Protein AF-X1TAD2-F1 (afdb_monomer_lite)

Foldseek 3Di:
DQQDDLAEEQEDEPDPDVSVVVVVCCVPPVVVVDVHHYDYHYDDPPPPPVNVVVVVVVVVVVSVVVLVVVCVVDVVQVPPPHRDPGPHHDDPVVVVVVVVVVVVD

pLDDT: mean 77.08, std 11.9, range [47.16, 94.75]

Structure (mmCIF, N/CA/C/O backbone):
data_AF-X1TAD2-F1
#
_entry.id   AF-X1TAD2-F1
#
loop_
_atom_site.group_PDB
_atom_site.id
_atom_site.type_symbol
_atom_site.label_atom_id
_atom_site.label_alt_id
_atom_site.label_comp_id
_atom_site.label_asym_id
_atom_site.label_entity_id
_atom_site.label_seq_id
_atom_site.pdbx_PDB_ins_code
_atom_site.Cartn_x
_atom_site.Cartn_y
_atom_site.Cartn_z
_atom_site.occupancy
_atom_site.B_iso_or_equiv
_atom_site.auth_seq_id
_atom_site.auth_comp_id
_atom_site.auth_asym_id
_atom_site.auth_atom_id
_atom_site.pdbx_PDB_model_num
ATOM 1 N N . ALA A 1 1 ? -12.309 -5.376 0.794 1.00 57.41 1 ALA A N 1
ATOM 2 C CA . ALA A 1 1 ? -13.122 -4.573 1.733 1.00 57.41 1 ALA A CA 1
ATOM 3 C C . ALA A 1 1 ? -13.955 -5.459 2.664 1.00 57.41 1 ALA A C 1
ATOM 5 O O . ALA A 1 1 ? -13.733 -5.425 3.860 1.00 57.41 1 ALA A O 1
ATOM 6 N N . GLN A 1 2 ? -14.848 -6.307 2.140 1.00 59.53 2 GLN A N 1
ATOM 7 C CA . GLN A 1 2 ? -15.801 -7.079 2.961 1.00 59.53 2 GLN A CA 1
ATOM 8 C C . GLN A 1 2 ? -15.191 -8.191 3.839 1.00 59.53 2 GLN A C 1
ATOM 10 O O . GLN A 1 2 ? -15.818 -8.595 4.809 1.00 59.53 2 GLN A O 1
ATOM 15 N N . ALA A 1 3 ? -13.971 -8.648 3.541 1.00 65.31 3 ALA A N 1
ATOM 16 C CA . ALA A 1 3 ? -13.253 -9.658 4.329 1.00 65.31 3 ALA A CA 1
ATOM 17 C C . ALA A 1 3 ? -12.347 -9.066 5.433 1.00 65.31 3 ALA A C 1
ATOM 19 O O . ALA A 1 3 ? -11.431 -9.730 5.910 1.00 65.31 3 ALA A O 1
ATOM 20 N N . GLY A 1 4 ? -12.560 -7.797 5.801 1.00 70.44 4 GLY A N 1
ATOM 21 C CA . GLY A 1 4 ? -11.860 -7.181 6.927 1.00 70.44 4 GLY A CA 1
ATOM 22 C C . GLY A 1 4 ? -10.399 -6.821 6.677 1.00 70.44 4 GLY A C 1
ATOM 23 O O . GLY A 1 4 ? -9.544 -7.022 7.535 1.00 70.44 4 GLY A O 1
ATOM 24 N N . PHE A 1 5 ? -10.101 -6.322 5.480 1.00 77.94 5 PHE A N 1
ATOM 25 C CA . PHE A 1 5 ? -8.760 -5.850 5.146 1.00 77.94 5 PHE A CA 1
ATOM 26 C C . PHE A 1 5 ? -8.603 -4.379 5.512 1.00 77.94 5 PHE A C 1
ATOM 28 O O . PHE A 1 5 ? -9.439 -3.565 5.127 1.00 77.94 5 PHE A O 1
ATOM 35 N N . ASP A 1 6 ? -7.501 -4.053 6.186 1.00 81.31 6 ASP A N 1
ATOM 36 C CA . ASP A 1 6 ? -7.167 -2.681 6.579 1.00 81.31 6 ASP A CA 1
ATOM 37 C C . ASP A 1 6 ? -6.540 -1.877 5.425 1.00 81.31 6 ASP A C 1
ATOM 39 O O . ASP A 1 6 ? -6.624 -0.654 5.404 1.00 81.31 6 ASP A O 1
ATOM 43 N N . GLY A 1 7 ? -5.964 -2.562 4.432 1.00 85.31 7 GLY A N 1
ATOM 44 C CA . GLY A 1 7 ? -5.360 -1.959 3.248 1.00 85.31 7 GLY A CA 1
ATOM 45 C C . GLY A 1 7 ? -5.116 -2.980 2.137 1.00 85.31 7 GLY A C 1
ATOM 46 O O . GLY A 1 7 ? -5.316 -4.183 2.314 1.00 85.31 7 GLY A O 1
ATOM 47 N N . PHE A 1 8 ? -4.695 -2.489 0.975 1.00 87.06 8 PHE A N 1
ATOM 48 C CA . PHE A 1 8 ? -4.398 -3.284 -0.214 1.00 87.06 8 PHE A CA 1
ATOM 49 C C . PHE A 1 8 ? -3.054 -2.869 -0.829 1.00 87.06 8 PHE A C 1
ATOM 51 O O . PHE A 1 8 ? -2.719 -1.686 -0.890 1.00 87.06 8 PHE A O 1
ATOM 58 N N . ILE A 1 9 ? -2.280 -3.847 -1.298 1.00 89.75 9 ILE A N 1
ATOM 59 C CA . ILE A 1 9 ? -0.998 -3.625 -1.970 1.00 89.75 9 ILE A CA 1
ATOM 60 C C . ILE A 1 9 ? -1.152 -4.061 -3.424 1.00 89.75 9 ILE A C 1
ATOM 62 O O . ILE A 1 9 ? -1.439 -5.224 -3.694 1.00 89.75 9 ILE A O 1
ATOM 66 N N . HIS A 1 10 ? -0.929 -3.137 -4.357 1.00 89.44 10 HIS A N 1
ATOM 67 C CA . HIS A 1 10 ? -0.911 -3.434 -5.788 1.00 89.44 10 HIS A CA 1
ATOM 68 C C . HIS A 1 10 ? 0.525 -3.446 -6.294 1.00 89.44 10 HIS A C 1
ATOM 70 O O . HIS A 1 10 ? 1.129 -2.395 -6.535 1.00 89.44 10 HIS A O 1
ATOM 76 N N . GLN A 1 11 ? 1.073 -4.643 -6.451 1.00 87.19 11 GLN A N 1
ATOM 77 C CA . GLN A 1 11 ? 2.357 -4.844 -7.104 1.00 87.19 11 GLN A CA 1
ATOM 78 C C . GLN A 1 11 ? 2.133 -5.077 -8.597 1.00 87.19 11 GLN A C 1
ATOM 80 O O . GLN A 1 11 ? 1.232 -5.818 -8.981 1.00 87.19 11 GLN A O 1
ATOM 85 N N . TYR A 1 12 ? 2.934 -4.434 -9.438 1.00 86.06 12 TYR A N 1
ATOM 86 C CA . TYR A 1 12 ? 2.791 -4.541 -10.886 1.00 86.06 12 TYR A CA 1
ATOM 87 C C . TYR A 1 12 ? 4.149 -4.380 -11.586 1.00 86.06 12 TYR A C 1
ATOM 89 O O . TYR A 1 12 ? 5.014 -3.651 -11.089 1.00 86.06 12 TYR A O 1
ATOM 97 N N . PRO A 1 13 ? 4.370 -5.057 -12.723 1.00 80.94 13 PRO A N 1
ATOM 98 C CA . PRO A 1 13 ? 5.569 -4.846 -13.524 1.00 80.94 13 PRO A CA 1
ATOM 99 C C . PRO A 1 13 ? 5.568 -3.440 -14.136 1.00 80.94 13 PRO A C 1
ATOM 101 O O . PRO A 1 13 ? 4.515 -2.878 -14.445 1.00 80.94 13 PRO A O 1
ATOM 104 N N . PHE A 1 14 ? 6.753 -2.863 -14.324 1.00 68.00 14 PHE A N 1
ATOM 105 C CA . PHE A 1 14 ? 6.910 -1.689 -15.184 1.00 68.00 14 PHE A CA 1
ATOM 106 C C . PHE A 1 14 ? 6.564 -2.066 -16.645 1.00 68.00 14 PHE A C 1
ATOM 108 O O . PHE A 1 14 ? 6.704 -3.235 -16.997 1.00 68.00 14 PHE A O 1
AT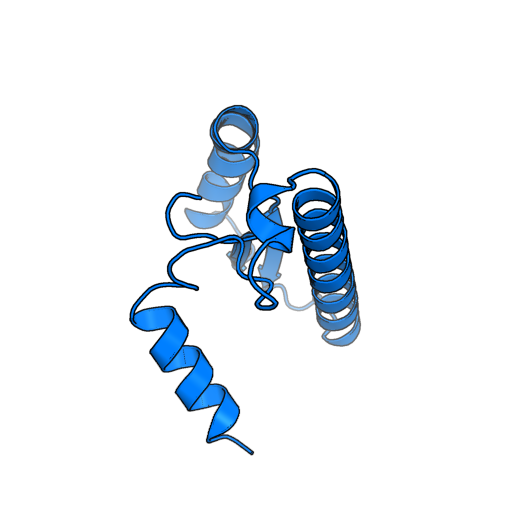OM 115 N N . LEU A 1 15 ? 6.157 -1.098 -17.490 1.00 72.25 15 LEU A N 1
ATOM 116 C CA . LEU A 1 15 ? 5.732 -1.216 -18.916 1.00 72.25 15 LEU A CA 1
ATOM 117 C C . LEU A 1 15 ? 4.209 -1.282 -19.179 1.00 72.25 15 LEU A C 1
ATOM 119 O O . LEU A 1 15 ? 3.396 -1.212 -18.267 1.00 72.25 15 LEU A O 1
ATOM 123 N N . CYS A 1 16 ? 3.817 -1.372 -20.460 1.00 68.31 16 CYS A N 1
ATOM 124 C CA . CYS A 1 16 ? 2.433 -1.387 -20.970 1.00 68.31 16 CYS A CA 1
ATOM 125 C C . CYS A 1 16 ? 1.670 -2.691 -20.671 1.00 68.31 16 CYS A C 1
ATOM 127 O O . CYS A 1 16 ? 1.007 -3.253 -21.542 1.00 68.31 16 CYS A O 1
ATOM 129 N N . MET A 1 17 ? 1.797 -3.198 -19.452 1.00 81.81 17 MET A N 1
ATOM 130 C CA . MET A 1 17 ? 1.119 -4.404 -19.002 1.00 81.81 17 MET A CA 1
ATOM 131 C C . MET A 1 17 ? -0.282 -4.065 -18.470 1.00 81.81 17 MET A C 1
ATOM 133 O O . MET A 1 17 ? -0.506 -2.945 -17.987 1.00 81.81 17 MET A O 1
ATOM 137 N N . PRO A 1 18 ? -1.248 -4.998 -18.562 1.00 83.19 18 PRO A N 1
ATOM 138 C CA . PRO A 1 18 ? -2.630 -4.756 -18.140 1.00 83.19 18 PRO A CA 1
ATOM 139 C C . PRO A 1 18 ? -2.745 -4.296 -16.675 1.00 83.19 18 PRO A C 1
ATOM 141 O O . PRO A 1 18 ? -3.691 -3.594 -16.314 1.00 83.19 18 PRO A O 1
ATOM 144 N N . GLU A 1 19 ? -1.762 -4.604 -15.831 1.00 87.25 19 GLU A N 1
ATOM 145 C CA . GLU A 1 19 ? -1.677 -4.194 -14.431 1.00 87.25 19 GLU A CA 1
ATOM 146 C C . GLU A 1 19 ? -1.455 -2.682 -14.254 1.00 87.25 19 GLU A C 1
ATOM 148 O O . GLU A 1 19 ? -1.913 -2.110 -13.258 1.00 87.25 19 GLU A O 1
ATOM 153 N N . VAL A 1 20 ? -0.807 -2.010 -15.216 1.00 83.25 20 VAL A N 1
ATOM 154 C CA . VAL A 1 20 ? -0.693 -0.540 -15.231 1.00 83.25 20 VAL A CA 1
ATOM 155 C C . VAL A 1 20 ? -2.048 0.086 -15.539 1.00 83.25 20 VAL A C 1
ATOM 157 O O . VAL A 1 20 ? -2.452 1.050 -14.886 1.00 83.25 20 VAL A O 1
ATOM 160 N N . THR A 1 21 ? -2.803 -0.490 -16.474 1.00 84.50 21 THR A N 1
ATOM 161 C CA . THR A 1 21 ? -4.184 -0.066 -16.738 1.00 84.50 21 THR A CA 1
ATOM 162 C C . THR A 1 21 ? -5.081 -0.326 -15.524 1.00 84.50 21 THR A C 1
ATOM 164 O O . THR A 1 21 ? -5.892 0.531 -15.163 1.00 84.50 21 THR A O 1
ATOM 167 N N . ALA A 1 22 ? -4.891 -1.454 -14.830 1.00 86.88 22 ALA A N 1
ATOM 168 C CA . ALA A 1 22 ? -5.621 -1.780 -13.608 1.00 86.88 22 ALA A CA 1
ATOM 169 C C . ALA A 1 22 ? -5.397 -0.735 -12.504 1.00 86.88 22 ALA A C 1
ATOM 171 O O . ALA A 1 22 ? -6.367 -0.293 -11.888 1.00 86.88 22 ALA A O 1
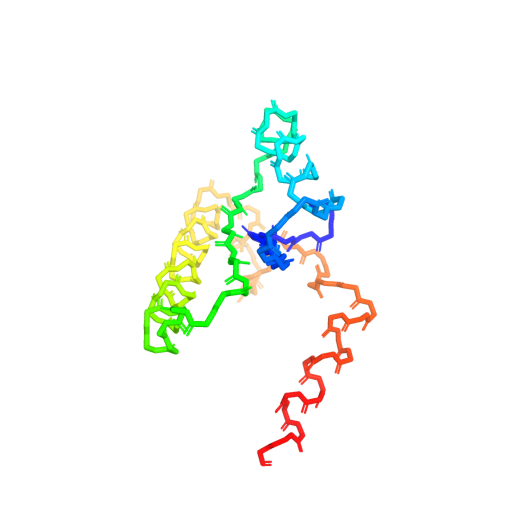ATOM 172 N N . ARG A 1 23 ? -4.162 -0.253 -12.302 1.00 87.25 23 ARG A N 1
ATOM 173 C CA . ARG A 1 23 ? -3.859 0.836 -11.351 1.00 87.25 23 ARG A CA 1
ATOM 174 C C . ARG A 1 23 ? -4.729 2.074 -11.587 1.00 87.25 23 ARG A C 1
ATOM 176 O O . ARG A 1 23 ? -5.214 2.670 -10.622 1.00 87.25 23 ARG A O 1
ATOM 183 N N . THR A 1 24 ? -4.929 2.476 -12.841 1.00 84.38 24 THR A N 1
ATOM 184 C CA . THR A 1 24 ? -5.751 3.649 -13.183 1.00 84.38 24 THR A CA 1
ATOM 185 C C . THR A 1 24 ? -7.211 3.431 -12.795 1.00 84.38 24 THR A C 1
ATOM 187 O O . THR A 1 24 ? -7.837 4.305 -12.197 1.00 84.38 24 THR A O 1
ATOM 190 N N . ILE A 1 25 ? -7.743 2.235 -13.061 1.00 86.12 25 ILE A N 1
ATOM 191 C CA . ILE A 1 25 ? -9.107 1.855 -12.673 1.00 86.12 25 ILE A CA 1
ATOM 192 C C . ILE A 1 25 ? -9.245 1.837 -11.144 1.00 86.12 25 ILE A C 1
ATOM 194 O O . ILE A 1 25 ? -10.212 2.381 -10.608 1.00 86.12 25 ILE A O 1
ATOM 198 N N . ILE A 1 26 ? -8.267 1.267 -10.435 1.00 86.62 26 ILE A N 1
ATOM 199 C CA . ILE A 1 26 ? -8.254 1.201 -8.968 1.00 86.62 26 ILE A CA 1
ATOM 200 C C . ILE A 1 26 ? -8.238 2.607 -8.365 1.00 86.62 26 ILE A C 1
ATOM 202 O O . ILE A 1 26 ? -9.072 2.931 -7.518 1.00 86.62 26 ILE A O 1
ATOM 206 N N . THR A 1 27 ? -7.351 3.473 -8.851 1.00 83.94 27 THR A N 1
ATOM 207 C CA . THR A 1 27 ? -7.209 4.842 -8.340 1.00 83.94 27 THR A CA 1
ATOM 208 C C . THR A 1 27 ? -8.470 5.671 -8.570 1.00 83.94 27 THR A C 1
ATOM 210 O O . THR A 1 27 ? -8.908 6.372 -7.660 1.00 83.94 27 THR A O 1
ATOM 213 N N . ASN A 1 28 ? -9.070 5.574 -9.759 1.00 83.12 28 ASN A N 1
ATOM 214 C CA . ASN A 1 28 ? -10.155 6.471 -10.157 1.00 83.12 28 ASN A CA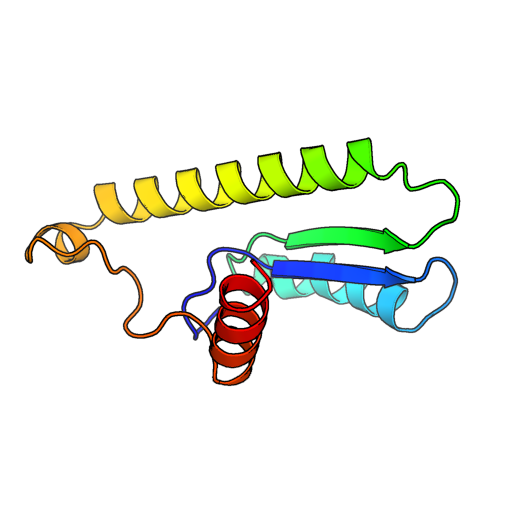 1
ATOM 215 C C . ASN A 1 28 ? -11.544 5.970 -9.747 1.00 83.12 28 ASN A C 1
ATOM 217 O O . ASN A 1 28 ? -12.417 6.779 -9.450 1.00 83.12 28 ASN A O 1
ATOM 221 N N . LYS A 1 29 ? -11.773 4.651 -9.738 1.00 81.75 29 LYS A N 1
ATOM 222 C CA . LYS A 1 29 ? -13.111 4.074 -9.536 1.00 81.75 29 LYS A CA 1
ATOM 223 C C . LYS A 1 29 ? -13.270 3.422 -8.168 1.00 81.75 29 LYS A C 1
ATOM 225 O O . LYS A 1 29 ? -14.266 3.649 -7.482 1.00 81.75 29 LYS A O 1
ATOM 230 N N . LEU A 1 30 ? -12.283 2.628 -7.751 1.00 76.69 30 LEU A N 1
ATOM 231 C CA . LEU A 1 30 ? -12.379 1.858 -6.509 1.00 76.69 30 LEU A CA 1
ATOM 232 C C . LEU A 1 30 ? -12.179 2.736 -5.272 1.00 76.69 30 LEU A C 1
ATOM 234 O O . LEU A 1 30 ? -12.898 2.544 -4.296 1.00 76.69 30 LEU A O 1
ATOM 238 N N . LYS A 1 31 ? -11.309 3.752 -5.337 1.00 70.75 31 LYS A N 1
ATOM 239 C CA . LYS A 1 31 ? -11.079 4.694 -4.226 1.00 70.75 31 LYS A CA 1
ATOM 240 C C . LYS A 1 31 ? -12.338 5.458 -3.791 1.00 70.75 31 LYS A C 1
ATOM 242 O O . LYS A 1 31 ? -12.481 5.768 -2.617 1.00 70.75 31 LYS A O 1
ATOM 247 N N . GLY A 1 32 ? -13.245 5.764 -4.723 1.00 71.75 32 GLY A N 1
ATOM 248 C CA . GLY A 1 32 ? -14.520 6.422 -4.408 1.00 71.75 32 GLY A CA 1
ATOM 249 C C . GLY A 1 32 ? -15.607 5.467 -3.908 1.00 71.75 32 GLY A C 1
ATOM 250 O O . GLY A 1 32 ? -16.594 5.911 -3.335 1.00 71.75 32 GLY A O 1
ATOM 251 N N . THR A 1 33 ? -15.431 4.162 -4.128 1.00 80.81 33 THR A N 1
ATOM 252 C CA . THR A 1 33 ? -16.434 3.136 -3.797 1.00 80.81 33 THR A CA 1
ATOM 253 C C . THR A 1 33 ? -16.113 2.425 -2.482 1.00 80.81 33 THR A C 1
ATOM 255 O O . THR A 1 33 ? -17.018 2.044 -1.745 1.00 80.81 33 THR A O 1
ATOM 258 N N . TYR A 1 34 ? -14.827 2.242 -2.176 1.00 78.38 34 TYR A N 1
ATOM 259 C CA . TYR A 1 34 ? -14.351 1.553 -0.982 1.00 78.38 34 TYR A CA 1
ATOM 260 C C . TYR A 1 34 ? -13.354 2.433 -0.228 1.00 78.38 34 TYR A C 1
ATOM 262 O O . TYR A 1 34 ? -12.366 2.878 -0.812 1.00 78.38 34 TYR A O 1
ATOM 270 N N . ASP A 1 35 ? -13.553 2.603 1.082 1.00 79.69 35 ASP A N 1
ATOM 271 C CA . ASP A 1 35 ? -12.540 3.187 1.974 1.00 79.69 35 ASP A CA 1
ATOM 272 C C . ASP A 1 35 ? -11.453 2.149 2.298 1.00 79.69 35 ASP A C 1
ATOM 274 O O . ASP A 1 35 ? -11.308 1.677 3.421 1.00 79.69 35 ASP A O 1
ATOM 278 N N . LEU A 1 36 ? -10.726 1.722 1.263 1.00 84.06 36 LEU A N 1
ATOM 279 C CA . LEU A 1 36 ? -9.613 0.787 1.376 1.00 84.06 36 LEU A CA 1
ATOM 280 C C . LEU A 1 36 ? -8.340 1.467 0.856 1.00 84.06 36 LEU A C 1
ATOM 282 O O . LEU A 1 36 ? -8.197 1.646 -0.358 1.00 84.06 36 LEU A O 1
ATOM 286 N N . PRO A 1 37 ? -7.412 1.862 1.745 1.00 87.88 37 PRO A N 1
ATOM 287 C CA . PRO A 1 37 ? -6.142 2.447 1.343 1.00 87.88 37 PRO A CA 1
ATOM 288 C C . PRO A 1 37 ? -5.347 1.504 0.442 1.00 87.88 37 PRO A C 1
ATOM 290 O O . PRO A 1 37 ? -5.287 0.299 0.686 1.00 87.88 37 PRO A O 1
ATOM 293 N N . VAL A 1 38 ? -4.703 2.067 -0.579 1.00 89.31 38 VAL A N 1
ATOM 294 C CA . VAL A 1 38 ? -3.867 1.323 -1.523 1.00 89.31 38 VAL A CA 1
ATOM 295 C C . VAL A 1 38 ? -2.467 1.918 -1.595 1.00 89.31 38 VAL A C 1
ATOM 297 O O . VAL A 1 38 ? -2.312 3.136 -1.707 1.00 89.31 38 VAL A O 1
ATOM 300 N N . ILE A 1 39 ? -1.454 1.053 -1.571 1.00 91.06 39 ILE A N 1
ATOM 301 C CA . ILE A 1 39 ? -0.079 1.388 -1.948 1.00 91.06 39 ILE A CA 1
ATOM 302 C C . ILE A 1 39 ? 0.301 0.622 -3.210 1.00 91.06 39 ILE A C 1
ATOM 304 O O . ILE A 1 39 ? -0.093 -0.529 -3.401 1.00 91.06 39 ILE A O 1
ATOM 308 N N . TYR A 1 40 ? 1.065 1.270 -4.085 1.00 89.44 40 TYR A N 1
ATOM 309 C CA . TYR A 1 40 ? 1.482 0.678 -5.344 1.00 89.44 40 TYR A CA 1
ATOM 310 C C . TYR A 1 40 ? 2.995 0.487 -5.395 1.00 89.44 40 TYR A C 1
ATOM 312 O O . TYR A 1 40 ? 3.742 1.430 -5.135 1.00 89.44 40 TYR A O 1
ATOM 320 N N . PHE A 1 41 ? 3.437 -0.683 -5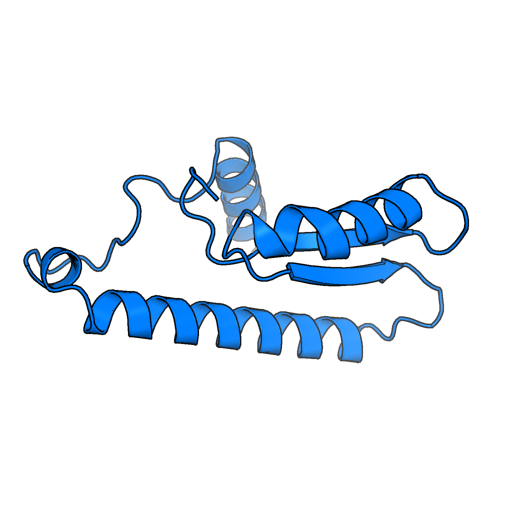.847 1.00 88.31 41 PHE A N 1
ATOM 321 C CA . PHE A 1 41 ? 4.849 -0.985 -6.072 1.00 88.31 41 PHE A CA 1
ATOM 322 C C . PHE A 1 41 ? 5.076 -1.404 -7.525 1.00 88.31 41 PHE A C 1
ATOM 324 O O . PHE A 1 41 ? 4.537 -2.419 -7.961 1.00 88.31 41 PHE A O 1
ATOM 331 N N . SER A 1 42 ? 5.850 -0.613 -8.274 1.00 85.25 42 SER A N 1
ATOM 332 C CA . SER A 1 42 ? 6.405 -1.066 -9.554 1.00 85.25 42 SER A CA 1
ATOM 333 C C . SER A 1 42 ? 7.575 -1.998 -9.293 1.00 85.25 42 SER A C 1
ATOM 335 O O . SER A 1 42 ? 8.396 -1.725 -8.421 1.00 85.25 42 SER A O 1
ATOM 337 N N . PHE A 1 43 ? 7.671 -3.062 -10.079 1.00 75.88 43 PHE A N 1
ATOM 338 C CA . PHE A 1 43 ? 8.905 -3.818 -10.239 1.00 75.88 43 PHE A CA 1
ATOM 339 C C . PHE A 1 43 ? 9.693 -3.193 -11.398 1.00 75.88 43 PHE A C 1
ATOM 341 O O . PHE A 1 43 ? 9.392 -3.453 -12.564 1.00 75.88 43 PHE A O 1
ATOM 348 N N . ASP A 1 44 ? 10.641 -2.313 -11.078 1.00 71.94 44 ASP A N 1
ATOM 349 C CA . ASP A 1 44 ? 11.675 -1.843 -12.004 1.00 71.94 44 ASP A CA 1
ATOM 350 C C . ASP A 1 44 ? 13.070 -2.104 -11.415 1.00 71.94 44 ASP A C 1
ATOM 352 O O . ASP A 1 44 ? 13.235 -2.305 -10.210 1.00 71.94 44 ASP A O 1
ATOM 356 N N . GLU A 1 45 ? 14.084 -2.119 -12.277 1.00 57.62 45 GLU A N 1
ATOM 357 C CA . GLU A 1 45 ? 15.487 -2.350 -11.906 1.00 57.62 45 GLU A CA 1
ATOM 358 C C . GLU A 1 45 ? 16.032 -1.284 -10.929 1.00 57.62 45 GLU A C 1
ATOM 360 O O . GLU A 1 45 ? 17.014 -1.517 -10.230 1.00 57.62 45 GLU A O 1
ATOM 365 N N . GLN A 1 46 ? 15.362 -0.129 -10.823 1.00 58.66 46 GLN A N 1
ATOM 366 C CA . GLN A 1 46 ? 15.728 0.977 -9.931 1.00 58.66 46 GLN A CA 1
ATOM 367 C C . GLN A 1 46 ? 15.007 0.957 -8.577 1.00 58.66 46 GLN A C 1
ATOM 369 O O . GLN A 1 46 ? 15.245 1.827 -7.732 1.00 58.66 46 GLN A O 1
ATOM 374 N N . SER A 1 47 ? 14.144 -0.026 -8.325 1.00 63.38 47 SER A N 1
ATOM 375 C CA . SER A 1 47 ? 13.405 -0.131 -7.075 1.00 63.38 47 SER A CA 1
ATOM 376 C C . SER A 1 47 ? 14.334 -0.620 -5.970 1.00 63.38 47 SER A C 1
ATOM 378 O O . SER A 1 47 ? 14.418 -1.806 -5.663 1.00 63.38 47 SER A O 1
ATOM 380 N N . GLY A 1 48 ? 15.050 0.324 -5.356 1.00 72.81 48 GLY A N 1
ATOM 381 C CA . GLY A 1 48 ? 15.938 0.053 -4.234 1.00 72.81 48 GLY A CA 1
ATOM 382 C C . GLY A 1 48 ? 15.190 -0.674 -3.117 1.00 72.81 48 GLY A C 1
ATOM 383 O O . GLY A 1 48 ? 14.224 -0.144 -2.560 1.00 72.81 48 GLY A O 1
ATOM 384 N N . LEU A 1 49 ? 15.655 -1.878 -2.773 1.00 78.12 49 LEU A N 1
ATOM 385 C CA . LEU A 1 49 ? 15.066 -2.758 -1.755 1.00 78.12 49 LEU A CA 1
ATOM 386 C C . LEU A 1 49 ? 14.796 -2.027 -0.429 1.00 78.12 49 LEU A C 1
ATOM 388 O O . LEU A 1 49 ? 13.756 -2.222 0.198 1.00 78.12 49 LEU A O 1
ATOM 392 N N . ALA A 1 50 ? 15.706 -1.129 -0.039 1.00 80.00 50 ALA A N 1
ATOM 393 C CA . ALA A 1 50 ? 15.558 -0.289 1.146 1.00 80.00 50 ALA A CA 1
ATOM 394 C C . ALA A 1 50 ? 14.336 0.645 1.053 1.00 80.00 50 ALA A C 1
ATOM 396 O O . ALA A 1 50 ? 13.529 0.700 1.976 1.00 80.00 50 ALA A O 1
ATOM 397 N N . GLY A 1 51 ? 14.142 1.319 -0.085 1.00 83.38 51 GLY A N 1
ATOM 398 C CA . GLY A 1 51 ? 12.989 2.195 -0.307 1.00 83.38 51 GLY A CA 1
ATOM 399 C C . GLY A 1 51 ? 11.667 1.429 -0.391 1.00 83.38 51 GLY A C 1
ATOM 400 O O . GLY A 1 51 ? 10.640 1.921 0.075 1.00 83.38 51 GLY A O 1
ATOM 401 N N . PHE A 1 52 ? 11.675 0.209 -0.938 1.00 86.44 52 PHE A N 1
ATOM 402 C CA . PHE A 1 52 ? 10.513 -0.682 -0.887 1.00 86.44 52 PHE A CA 1
ATOM 403 C C . PHE A 1 52 ? 10.136 -1.013 0.560 1.00 86.44 52 PHE A C 1
ATOM 405 O O . PHE A 1 52 ? 8.992 -0.787 0.955 1.00 86.44 52 PHE A O 1
ATOM 412 N N . ARG A 1 53 ? 11.112 -1.472 1.354 1.00 87.62 53 ARG A N 1
ATOM 413 C CA . ARG A 1 53 ? 10.917 -1.853 2.754 1.00 87.62 53 ARG A CA 1
ATOM 414 C C . ARG A 1 53 ? 10.375 -0.697 3.593 1.00 87.62 53 ARG A C 1
ATOM 416 O O . ARG A 1 53 ? 9.330 -0.858 4.210 1.00 87.62 53 ARG A O 1
ATOM 423 N N . THR A 1 54 ? 11.004 0.477 3.548 1.00 90.12 54 THR A N 1
ATOM 424 C CA . THR A 1 54 ? 10.560 1.636 4.341 1.00 90.12 54 THR A CA 1
ATOM 425 C C . THR A 1 54 ? 9.149 2.090 3.966 1.00 90.12 54 THR A C 1
ATOM 427 O O . THR A 1 54 ? 8.357 2.432 4.839 1.00 90.12 54 THR A O 1
ATOM 430 N N . ARG A 1 55 ? 8.787 2.069 2.674 1.00 91.88 55 ARG A N 1
ATOM 431 C CA . ARG A 1 55 ? 7.416 2.399 2.247 1.00 91.88 55 ARG A CA 1
ATOM 432 C C . ARG A 1 55 ? 6.401 1.360 2.714 1.00 91.88 55 ARG A C 1
ATOM 434 O O . ARG A 1 55 ? 5.285 1.734 3.062 1.00 91.88 55 ARG A O 1
ATOM 441 N N . LEU A 1 56 ? 6.771 0.079 2.701 1.00 91.69 56 LEU A N 1
ATOM 442 C CA . LEU A 1 56 ? 5.916 -1.002 3.184 1.00 91.69 56 LEU A CA 1
ATOM 443 C C . LEU A 1 56 ? 5.693 -0.896 4.700 1.00 91.69 56 LEU A C 1
ATOM 445 O O . LEU A 1 56 ? 4.551 -0.979 5.145 1.00 91.69 56 LEU A O 1
ATOM 449 N N . GLU A 1 57 ? 6.759 -0.656 5.465 1.00 92.31 57 GLU A N 1
ATOM 450 C CA . GLU A 1 57 ? 6.710 -0.421 6.915 1.00 92.31 57 GLU A CA 1
ATOM 451 C C . GLU A 1 57 ? 5.814 0.784 7.233 1.00 92.31 57 GLU A C 1
ATOM 453 O O . GLU A 1 57 ? 4.818 0.641 7.939 1.00 92.31 57 GLU A O 1
ATOM 458 N N . ALA A 1 58 ? 6.062 1.934 6.598 1.00 94.75 58 ALA A N 1
ATOM 459 C CA . ALA A 1 58 ? 5.250 3.134 6.793 1.00 94.75 58 ALA A CA 1
ATOM 460 C C . ALA A 1 58 ? 3.772 2.926 6.411 1.00 94.75 58 ALA A C 1
ATOM 462 O O . ALA A 1 58 ? 2.873 3.450 7.069 1.00 94.75 58 ALA A O 1
ATOM 463 N N . PHE A 1 59 ? 3.492 2.158 5.353 1.00 93.88 59 PHE A N 1
ATOM 464 C CA . PHE A 1 59 ? 2.118 1.826 4.982 1.00 93.88 59 PHE A CA 1
ATOM 465 C C . PHE A 1 59 ? 1.444 0.947 6.039 1.00 93.88 59 PHE A C 1
ATOM 467 O O . PHE A 1 59 ? 0.306 1.224 6.415 1.00 93.88 59 PHE A O 1
ATOM 474 N N . SER A 1 60 ? 2.147 -0.065 6.554 1.00 91.62 60 SER A N 1
ATOM 475 C CA . SER A 1 60 ? 1.666 -0.909 7.652 1.00 91.62 60 SER A CA 1
ATOM 476 C C . SER A 1 60 ? 1.347 -0.082 8.901 1.00 91.62 60 SER A C 1
ATOM 478 O O . SER A 1 60 ? 0.260 -0.223 9.465 1.00 91.62 60 SER A O 1
ATOM 480 N N . ASP A 1 61 ? 2.235 0.836 9.286 1.00 93.19 61 ASP A N 1
ATOM 481 C CA . ASP A 1 61 ? 2.034 1.724 10.436 1.00 93.19 61 ASP A CA 1
ATOM 482 C C . ASP A 1 61 ? 0.788 2.604 10.268 1.00 93.19 61 ASP A C 1
ATOM 484 O O . ASP A 1 61 ? -0.025 2.736 11.188 1.00 93.19 61 ASP A O 1
ATOM 488 N N . LEU A 1 62 ? 0.574 3.151 9.066 1.00 91.69 62 LEU A N 1
ATOM 489 C CA . LEU A 1 62 ? -0.636 3.910 8.747 1.00 91.69 62 LEU A CA 1
ATOM 490 C C . LEU A 1 62 ? -1.903 3.053 8.860 1.00 91.69 62 LEU A C 1
ATOM 492 O O . LEU A 1 62 ? -2.918 3.539 9.365 1.00 91.69 62 LEU A O 1
ATOM 496 N N . MET A 1 63 ? -1.871 1.795 8.408 1.00 90.25 63 MET A N 1
ATOM 497 C CA . MET A 1 63 ? -3.026 0.894 8.516 1.00 90.25 63 MET A CA 1
ATOM 498 C C . MET A 1 63 ? -3.322 0.564 9.979 1.00 90.25 63 MET A C 1
ATOM 500 O O . MET A 1 63 ? -4.480 0.608 10.396 1.00 90.25 63 MET A O 1
ATOM 504 N N . TYR A 1 64 ? -2.282 0.322 10.779 1.00 87.69 64 TYR A N 1
ATOM 505 C CA . TYR A 1 64 ? -2.415 0.083 12.214 1.00 87.69 64 TYR A CA 1
ATOM 506 C C . TYR A 1 64 ? -3.012 1.296 12.941 1.00 87.69 64 TYR A C 1
ATOM 508 O O . TYR A 1 64 ? -3.928 1.150 13.751 1.00 87.69 64 TYR A O 1
ATOM 516 N N . GLY A 1 65 ? -2.564 2.508 12.600 1.00 88.56 65 GLY A N 1
ATOM 517 C CA . GLY A 1 65 ? -3.112 3.753 13.140 1.00 88.56 65 GLY A CA 1
ATOM 518 C C . GLY A 1 65 ? -4.588 3.960 12.789 1.00 88.56 65 GLY A C 1
ATOM 519 O O . GLY A 1 65 ? -5.399 4.240 13.674 1.00 88.56 65 GLY A O 1
ATOM 520 N N . ARG A 1 66 ? -4.964 3.765 11.516 1.00 86.56 66 ARG A N 1
ATOM 521 C CA . ARG A 1 66 ? -6.370 3.829 11.069 1.00 86.56 66 ARG A CA 1
ATOM 522 C C . ARG A 1 66 ? -7.236 2.827 11.826 1.00 86.56 66 ARG A C 1
ATOM 524 O O . ARG A 1 66 ? -8.283 3.193 12.351 1.00 86.56 66 ARG A O 1
ATOM 531 N N . ARG A 1 67 ? -6.758 1.588 11.936 1.00 82.88 67 ARG A N 1
ATOM 532 C CA . ARG A 1 67 ? -7.435 0.502 12.642 1.00 82.88 67 ARG A CA 1
ATOM 533 C C . ARG A 1 67 ? -7.659 0.817 14.123 1.00 82.88 67 ARG A C 1
ATOM 535 O O . ARG A 1 67 ? -8.750 0.589 14.635 1.00 82.88 67 ARG A O 1
ATOM 542 N N . ASN A 1 68 ? -6.652 1.339 14.819 1.00 84.12 68 ASN A N 1
ATOM 543 C CA . ASN A 1 68 ? -6.786 1.678 16.238 1.00 84.12 68 ASN A CA 1
ATOM 544 C C . ASN A 1 68 ? -7.800 2.799 16.459 1.00 84.12 68 ASN A C 1
ATOM 546 O O . ASN A 1 68 ? -8.626 2.692 17.360 1.00 84.12 68 ASN A O 1
ATOM 550 N N . LYS A 1 69 ? -7.801 3.812 15.588 1.00 84.25 69 LYS A N 1
ATOM 551 C CA . LYS A 1 69 ? -8.790 4.892 15.631 1.00 84.25 69 LYS A CA 1
ATOM 552 C C . LYS A 1 69 ? -10.220 4.371 15.438 1.00 84.25 69 LYS A C 1
ATOM 554 O O . LYS A 1 69 ? -11.133 4.816 16.126 1.00 84.25 69 LYS A O 1
ATOM 559 N N . GLU A 1 70 ? -10.424 3.409 14.539 1.00 78.81 70 GLU A N 1
ATOM 560 C CA . GLU A 1 70 ? -11.719 2.732 14.360 1.00 78.81 70 GLU A CA 1
ATOM 561 C C . GLU A 1 70 ? -12.151 1.955 15.619 1.00 78.81 70 GLU A C 1
ATOM 563 O O . GLU A 1 70 ? -13.320 2.004 16.004 1.00 78.81 70 GLU A O 1
ATOM 568 N N . ILE A 1 71 ? -11.216 1.274 16.299 1.00 78.19 71 ILE A N 1
ATOM 569 C CA . ILE A 1 71 ? -11.486 0.561 17.564 1.00 78.19 71 ILE A CA 1
ATOM 570 C C . ILE A 1 71 ? -11.876 1.540 18.671 1.00 78.19 71 ILE A C 1
ATOM 572 O O . ILE A 1 71 ? -12.849 1.295 19.378 1.00 78.19 71 ILE A O 1
ATOM 576 N N . GLU A 1 72 ? -11.128 2.633 18.823 1.00 80.19 72 GLU A N 1
ATOM 577 C CA . GLU A 1 72 ? -11.369 3.653 19.849 1.00 80.19 72 GLU A CA 1
ATOM 578 C C . GLU A 1 72 ? -12.740 4.317 19.689 1.00 80.19 72 GLU A C 1
ATOM 580 O O . GLU A 1 72 ? -13.451 4.520 20.672 1.00 80.19 72 GLU A O 1
ATOM 585 N N . ASN A 1 73 ? -13.146 4.610 18.452 1.00 77.19 73 ASN A N 1
ATOM 586 C CA . ASN A 1 73 ? -14.402 5.307 18.175 1.00 77.19 73 ASN A CA 1
ATOM 587 C C . ASN A 1 73 ? -15.647 4.414 18.284 1.00 77.19 73 ASN A C 1
ATOM 589 O O . ASN A 1 73 ? -16.765 4.931 18.320 1.00 77.19 73 ASN A O 1
ATOM 593 N N . ASN A 1 74 ? -15.496 3.087 18.316 1.00 70.31 74 ASN A N 1
ATOM 594 C CA . ASN A 1 74 ? -16.626 2.169 18.239 1.00 70.31 74 ASN A CA 1
ATOM 595 C C . ASN A 1 74 ? -16.696 1.266 19.476 1.00 70.31 74 ASN A C 1
ATOM 597 O O . ASN A 1 74 ? -16.035 0.231 19.572 1.00 70.31 74 ASN A O 1
ATOM 601 N N . ALA A 1 75 ? -17.579 1.640 20.409 1.00 64.06 75 ALA A N 1
ATOM 602 C CA . ALA A 1 75 ? -17.789 0.945 21.680 1.00 64.06 75 ALA A CA 1
ATOM 603 C C . ALA A 1 75 ? -18.057 -0.565 21.524 1.00 64.06 75 ALA A C 1
ATOM 605 O O . ALA A 1 75 ? -17.708 -1.341 22.410 1.00 64.06 75 ALA A O 1
ATOM 606 N N . LYS A 1 76 ? -18.601 -1.012 20.380 1.00 62.19 76 LYS A N 1
ATOM 607 C CA . LYS A 1 76 ? -18.846 -2.436 20.089 1.00 62.19 76 LYS A CA 1
ATOM 608 C C . LYS A 1 76 ? -17.567 -3.283 20.021 1.00 62.19 76 LYS A C 1
ATOM 610 O O . LYS A 1 76 ? -17.645 -4.484 20.250 1.00 62.19 76 LYS A O 1
ATOM 615 N N . PHE A 1 77 ? -16.407 -2.687 19.727 1.00 61.03 77 PHE A N 1
ATOM 616 C CA . PHE A 1 77 ? -15.112 -3.388 19.700 1.00 61.03 77 PHE A CA 1
ATOM 617 C C . PHE A 1 77 ? -14.379 -3.362 21.046 1.00 61.03 77 PHE A C 1
ATOM 619 O O . PHE A 1 77 ? -13.376 -4.055 21.217 1.00 61.03 77 PHE A O 1
ATOM 626 N N . ILE A 1 78 ? -14.880 -2.580 22.005 1.00 58.84 78 ILE A N 1
ATOM 627 C CA . ILE A 1 78 ? -14.279 -2.396 23.330 1.00 58.84 78 ILE A CA 1
ATOM 628 C C . ILE A 1 78 ? -14.921 -3.347 24.361 1.00 58.84 78 ILE A C 1
ATOM 630 O O . ILE A 1 78 ? -14.307 -3.675 25.374 1.00 58.84 78 ILE A O 1
ATOM 634 N N . THR A 1 79 ? -16.120 -3.873 24.098 1.00 48.72 79 THR A N 1
ATOM 635 C CA . THR A 1 79 ? -16.959 -4.519 25.123 1.00 48.72 79 THR A CA 1
ATOM 636 C C . THR A 1 79 ? -16.621 -5.962 25.504 1.00 48.72 79 THR A C 1
ATOM 638 O O . THR A 1 79 ? -17.256 -6.472 26.415 1.00 48.72 79 THR A O 1
ATOM 641 N N . ASN A 1 80 ? -15.631 -6.631 24.905 1.00 50.31 80 ASN A N 1
ATOM 642 C CA . ASN A 1 80 ? -15.388 -8.064 25.173 1.00 50.31 80 ASN A CA 1
ATOM 643 C C . ASN A 1 80 ? -13.910 -8.445 25.380 1.00 50.31 80 ASN A C 1
ATOM 645 O O . ASN A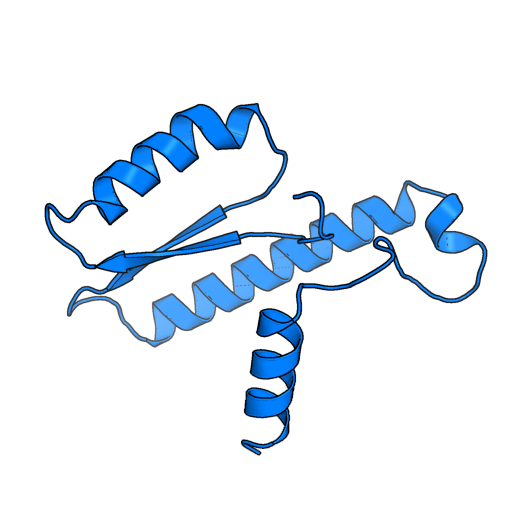 1 80 ? -13.526 -9.577 25.090 1.00 50.31 80 ASN A O 1
ATOM 649 N N . GLY A 1 81 ? -13.045 -7.516 25.812 1.00 52.19 81 GLY A N 1
ATOM 650 C CA . GLY A 1 81 ? -11.623 -7.790 26.112 1.00 52.19 81 GLY A CA 1
ATOM 651 C C . GLY A 1 81 ? -10.751 -8.225 24.916 1.00 52.19 81 GLY A C 1
ATOM 652 O O . GLY A 1 81 ? -9.528 -8.229 25.016 1.00 52.19 81 GLY A O 1
ATOM 653 N N . ASN A 1 82 ? -11.360 -8.530 23.767 1.00 50.41 82 ASN A N 1
ATOM 654 C CA . ASN A 1 82 ? -10.732 -8.971 22.529 1.00 50.41 82 ASN A CA 1
ATOM 655 C C . ASN A 1 82 ? -10.941 -7.921 21.428 1.00 50.41 82 ASN A C 1
ATOM 657 O O . ASN A 1 82 ? -12.056 -7.711 20.955 1.00 50.41 82 ASN A O 1
ATOM 661 N N . LYS A 1 83 ? -9.846 -7.293 20.981 1.00 53.31 83 LYS A N 1
ATOM 662 C CA . LYS A 1 83 ? -9.822 -6.257 19.931 1.00 53.31 83 LYS A CA 1
ATOM 663 C C . LYS A 1 83 ? -9.972 -6.854 18.521 1.00 53.31 83 LYS A C 1
ATOM 665 O O . LYS A 1 83 ? -9.006 -6.880 17.753 1.00 53.31 83 LYS A O 1
ATOM 670 N N . LYS A 1 84 ? -11.154 -7.358 18.158 1.00 55.12 84 LYS A N 1
ATOM 671 C CA . LYS A 1 84 ? -11.427 -7.825 16.783 1.00 55.12 84 LYS A CA 1
ATOM 672 C C . LYS A 1 84 ? -12.489 -6.958 16.112 1.00 55.12 84 LYS A C 1
ATOM 674 O O . LYS A 1 84 ? -13.650 -6.994 16.497 1.00 55.12 84 LYS A O 1
ATOM 679 N N . ILE A 1 85 ? -12.060 -6.199 15.100 1.00 62.25 85 ILE A N 1
ATOM 680 C CA . ILE A 1 85 ? -12.942 -5.374 14.254 1.00 62.25 85 ILE A CA 1
ATOM 681 C C . ILE A 1 85 ? -13.707 -6.251 13.260 1.00 62.25 85 ILE A C 1
ATOM 683 O O . ILE A 1 85 ? -14.874 -6.006 12.968 1.00 62.25 85 ILE A O 1
ATOM 687 N N . TYR A 1 86 ? -13.053 -7.305 12.766 1.00 66.25 86 TYR A N 1
ATOM 688 C CA . TYR A 1 86 ? -13.596 -8.184 11.738 1.00 66.25 86 TYR A CA 1
ATOM 689 C C . TYR A 1 86 ? -13.788 -9.611 12.268 1.00 66.25 86 TYR A C 1
ATOM 691 O O . TYR A 1 86 ? -12.951 -10.097 13.036 1.00 66.25 86 TYR A O 1
ATOM 699 N N . PRO A 1 87 ? -14.867 -10.303 11.855 1.00 59.88 87 PRO A N 1
ATOM 700 C CA . PRO A 1 87 ? -15.159 -11.665 12.304 1.00 59.88 87 PRO A CA 1
ATOM 701 C C . PRO A 1 87 ? -14.126 -12.691 11.812 1.00 59.88 87 PRO A C 1
ATOM 703 O O . PRO A 1 87 ? -13.895 -13.696 12.480 1.00 59.88 87 PRO A O 1
ATOM 706 N N . HIS A 1 88 ? -13.475 -12.426 10.678 1.00 62.25 88 HIS A N 1
ATOM 707 C CA . HIS A 1 88 ? -12.363 -13.203 10.134 1.00 62.25 88 HIS A CA 1
ATOM 708 C C . HIS A 1 88 ? -11.303 -12.246 9.569 1.00 62.25 88 HIS A C 1
ATOM 710 O O . HIS A 1 88 ? -11.653 -11.198 9.030 1.00 62.25 88 HIS A O 1
ATOM 716 N N . TYR A 1 89 ? -10.021 -12.595 9.717 1.00 63.19 89 TYR A N 1
ATOM 717 C CA . TYR A 1 89 ? -8.914 -11.889 9.068 1.00 63.19 89 TYR A CA 1
ATOM 718 C C . TYR A 1 89 ? -8.496 -12.673 7.830 1.00 63.19 89 TYR A C 1
ATOM 720 O O . TYR A 1 89 ? -8.041 -13.808 7.950 1.00 63.19 89 TYR A O 1
ATOM 728 N N . GLY A 1 90 ? -8.643 -12.057 6.657 1.00 64.12 90 GLY A N 1
ATOM 729 C CA . GLY A 1 90 ? -8.214 -12.650 5.395 1.00 64.12 90 GLY A CA 1
ATOM 730 C C . GLY A 1 90 ? -9.023 -13.874 4.947 1.00 64.12 90 GLY A C 1
ATOM 731 O O . GLY A 1 90 ? -9.958 -14.320 5.609 1.00 64.12 90 GLY A O 1
ATOM 732 N N . GLY A 1 91 ? -8.691 -14.382 3.757 1.00 72.38 91 GLY A N 1
ATOM 733 C CA . GLY A 1 91 ? -9.266 -15.611 3.193 1.00 72.38 91 GLY A CA 1
ATOM 734 C C . GLY A 1 91 ? -8.372 -16.838 3.406 1.00 72.38 91 GLY A C 1
ATOM 735 O O . GLY A 1 91 ? -7.351 -16.757 4.084 1.00 72.38 91 GLY A O 1
ATOM 736 N N . LEU A 1 92 ? -8.709 -17.966 2.769 1.00 76.19 92 LEU A N 1
ATOM 737 C CA . LEU A 1 92 ? -7.893 -19.193 2.795 1.00 76.19 92 LEU A CA 1
ATOM 738 C C . LEU A 1 92 ? -6.428 -18.911 2.414 1.00 76.19 92 LEU A C 1
ATOM 740 O O . LEU A 1 92 ? -5.518 -19.240 3.164 1.00 76.19 92 LEU A O 1
ATOM 744 N N . PHE A 1 93 ? -6.238 -18.182 1.313 1.00 74.44 93 PHE A N 1
ATOM 745 C CA . PHE A 1 93 ? -4.929 -17.765 0.815 1.00 74.44 93 PHE A CA 1
ATOM 746 C C . PHE A 1 93 ? -4.123 -16.941 1.833 1.00 74.44 93 PHE A C 1
ATOM 748 O O . PHE A 1 93 ? -2.921 -17.124 1.973 1.00 74.44 93 PHE A O 1
ATOM 755 N N . TYR A 1 94 ? -4.780 -16.056 2.593 1.00 76.38 94 TYR A N 1
ATOM 756 C CA . TYR A 1 94 ? -4.099 -15.304 3.651 1.00 76.38 94 TYR A CA 1
ATOM 757 C C . TYR A 1 94 ? -3.543 -16.250 4.719 1.00 76.38 94 TYR A C 1
ATOM 759 O O . TYR A 1 94 ? -2.382 -16.124 5.098 1.00 76.38 94 TYR A O 1
ATOM 767 N N . ASN A 1 95 ? -4.349 -17.216 5.166 1.00 77.94 95 ASN A N 1
ATOM 768 C CA . ASN A 1 95 ? -3.911 -18.190 6.162 1.00 77.94 95 ASN A CA 1
ATOM 769 C C . ASN A 1 95 ? -2.745 -19.038 5.640 1.00 77.94 95 ASN A C 1
ATOM 771 O O . ASN A 1 95 ? -1.791 -19.257 6.380 1.00 77.94 95 ASN A O 1
ATOM 775 N N . GLU A 1 96 ? -2.778 -19.452 4.371 1.00 82.44 96 GLU A N 1
ATOM 776 C CA . GLU A 1 96 ? -1.662 -20.156 3.723 1.00 82.44 96 GLU A CA 1
ATOM 777 C C . GLU A 1 96 ? -0.378 -19.317 3.736 1.00 82.44 96 GLU A C 1
ATOM 779 O O . GLU A 1 96 ? 0.671 -19.806 4.154 1.00 82.44 96 GLU A O 1
ATOM 784 N N . CYS A 1 97 ? -0.451 -18.035 3.364 1.00 77.06 97 CYS A N 1
ATOM 785 C CA . CYS A 1 97 ? 0.702 -17.136 3.422 1.00 77.06 97 CYS A CA 1
ATOM 786 C C . CYS A 1 97 ? 1.234 -16.956 4.849 1.00 77.06 97 CYS A C 1
ATOM 788 O O . CYS A 1 97 ? 2.447 -16.964 5.046 1.00 77.06 97 CYS A O 1
ATOM 790 N N . VAL A 1 98 ? 0.357 -16.808 5.847 1.00 79.06 98 VAL A N 1
ATOM 791 C CA . VAL A 1 98 ? 0.780 -16.687 7.252 1.00 79.06 98 VAL A CA 1
ATOM 792 C C . VAL A 1 98 ? 1.509 -17.947 7.705 1.00 79.06 98 VAL A C 1
ATOM 794 O O . VAL A 1 98 ? 2.572 -17.832 8.309 1.00 79.06 98 VAL A O 1
ATOM 797 N N . GLN A 1 99 ? 0.987 -19.130 7.374 1.00 82.56 99 GLN A N 1
ATOM 798 C CA . GLN A 1 99 ? 1.641 -20.402 7.687 1.00 82.56 99 GLN A CA 1
ATOM 799 C C . GLN A 1 99 ? 3.011 -20.507 7.014 1.00 82.56 99 GLN A C 1
ATOM 801 O O . GLN A 1 99 ? 3.982 -20.874 7.666 1.00 82.56 99 GLN A O 1
ATOM 806 N N . LEU A 1 100 ? 3.120 -20.133 5.737 1.00 82.69 100 LEU A N 1
ATOM 807 C CA . LEU A 1 100 ? 4.399 -20.123 5.024 1.00 82.69 100 LEU A CA 1
ATOM 808 C C . LEU A 1 100 ? 5.420 -19.198 5.693 1.00 82.69 100 LEU A C 1
ATOM 810 O O . LEU A 1 100 ? 6.553 -19.610 5.904 1.00 82.69 100 LEU A O 1
ATOM 814 N N . ILE A 1 101 ? 5.016 -17.982 6.068 1.00 79.50 101 ILE A N 1
ATOM 815 C CA . ILE A 1 101 ? 5.904 -17.007 6.715 1.00 79.50 101 ILE A CA 1
ATOM 816 C C . ILE A 1 101 ? 6.325 -17.493 8.109 1.00 79.50 101 ILE A C 1
ATOM 818 O O . ILE A 1 101 ? 7.507 -17.445 8.441 1.00 79.50 101 ILE A O 1
ATOM 822 N N . GLN A 1 102 ? 5.385 -17.992 8.913 1.00 78.06 102 GLN A N 1
ATOM 823 C CA . GLN A 1 102 ? 5.657 -18.473 10.273 1.00 78.06 102 GLN A CA 1
ATOM 824 C C . GLN A 1 102 ? 6.522 -19.737 10.300 1.00 78.06 102 GLN A C 1
ATOM 826 O O . GLN A 1 102 ? 7.306 -19.899 11.228 1.00 78.06 102 GLN A O 1
ATOM 831 N N . ASN A 1 103 ? 6.414 -20.593 9.281 1.00 76.50 103 ASN A N 1
ATOM 832 C CA . ASN A 1 103 ? 7.216 -21.812 9.1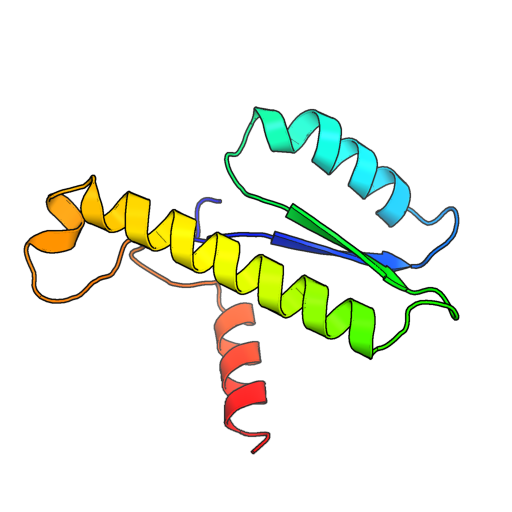47 1.00 76.50 103 ASN A CA 1
ATOM 833 C C . ASN A 1 103 ? 8.546 -21.588 8.405 1.00 76.50 103 ASN A C 1
ATOM 835 O O . ASN A 1 103 ? 9.339 -22.517 8.284 1.00 76.50 103 ASN A O 1
ATOM 839 N N . SER A 1 104 ? 8.779 -20.384 7.871 1.00 61.25 104 SER A N 1
ATOM 840 C CA . SER A 1 104 ? 10.022 -20.010 7.178 1.00 61.25 104 SER A CA 1
ATOM 841 C C . SER A 1 104 ? 11.094 -19.401 8.097 1.00 61.25 104 SER A C 1
ATOM 843 O O . SER A 1 104 ? 12.097 -18.889 7.599 1.00 61.25 104 SER A O 1
ATOM 845 N N . VAL A 1 105 ? 10.885 -19.468 9.419 1.00 47.16 105 VAL A N 1
ATOM 846 C CA . VAL A 1 105 ? 11.830 -19.070 10.479 1.00 47.16 105 VAL A CA 1
ATOM 847 C C . VAL A 1 105 ? 12.327 -20.299 11.224 1.00 47.16 105 VAL A C 1
ATOM 849 O O . VAL A 1 105 ? 11.478 -21.144 11.582 1.00 47.16 105 VAL A O 1
#

Organism: NCBI:txid412755

Radius of gyration: 16.34 Å; chains: 1; bounding box: 35×28×47 Å

Secondary structure (DSSP, 8-state):
-TTT-S-EEEEEESSS-HHHHHHHHIIIIIHHH----EEEEEE-TT--HHHHHHHHHHHHHHHHHHHHHHHHH-GGGTTTSS--SSSS-S-HHHHHHHHHHHHT-

Sequence (105 aa):
AQAGFDGFIHQYPFLCMPEVTARTIITNKLKGTYDLPVIYFSFDEQSGLAGFRTRLEAFSDLMYGRRNKEIENNAKFITNGNKKIYPHYGGLFYNECVQLIQNSV